Protein AF-A0A9J6ZUC9-F1 (afdb_monomer_lite)

Sequ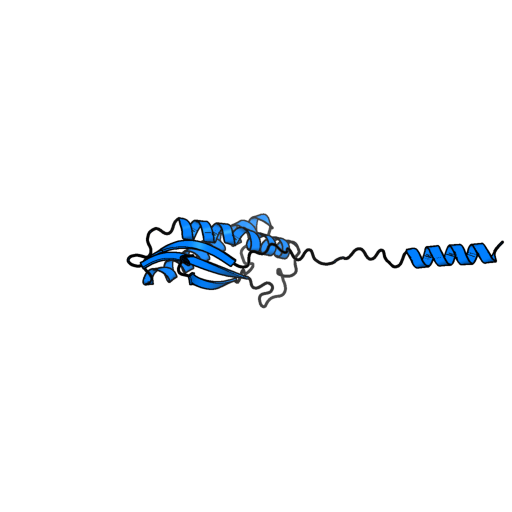ence (145 aa):
MHKYLCILLLMVLLSVSNAYAGFGSYDNPYSTDSVIAPIQIKGEGLFNLVISIQFLNEPYEKKPYESDEYKKFIKRLNIEWSGVALSQALQAKEQNINDLDILKSNIEAEINKLANKLKSKYSLNSNVEVVFSLSRFYLLKPRDN

Structure (mmCIF, N/CA/C/O backbone):
data_AF-A0A9J6ZUC9-F1
#
_entry.id   AF-A0A9J6ZUC9-F1
#
loop_
_atom_site.group_PDB
_atom_site.id
_atom_site.type_symbol
_atom_site.label_atom_id
_atom_site.label_alt_id
_atom_site.label_comp_id
_atom_site.label_asym_id
_atom_site.label_entity_id
_atom_site.label_seq_id
_atom_site.pdbx_PDB_ins_code
_atom_site.Cartn_x
_atom_site.Cartn_y
_atom_site.Cartn_z
_atom_site.occupancy
_atom_site.B_iso_or_equiv
_atom_site.auth_seq_id
_atom_site.auth_comp_id
_atom_site.auth_asym_id
_atom_site.auth_atom_id
_atom_site.pdbx_PDB_model_num
ATOM 1 N N . MET A 1 1 ? 71.430 -7.744 -9.766 1.00 56.12 1 MET A N 1
ATOM 2 C CA . MET A 1 1 ? 70.291 -6.796 -9.704 1.00 56.12 1 MET A CA 1
ATOM 3 C C . MET A 1 1 ? 68.995 -7.342 -10.314 1.00 56.12 1 MET A C 1
ATOM 5 O O . MET A 1 1 ? 67.951 -7.110 -9.725 1.00 56.12 1 MET A O 1
ATOM 9 N N . HIS A 1 2 ? 69.016 -8.126 -11.403 1.00 55.69 2 HIS A N 1
ATOM 10 C CA . HIS A 1 2 ? 67.784 -8.655 -12.029 1.00 55.69 2 HIS A CA 1
ATOM 11 C C . HIS A 1 2 ? 66.916 -9.574 -11.148 1.00 55.69 2 HIS A C 1
ATOM 13 O O . HIS A 1 2 ? 65.699 -9.562 -11.283 1.00 55.69 2 HIS A O 1
ATOM 19 N N . LYS A 1 3 ? 67.505 -10.310 -10.194 1.00 59.56 3 LYS A N 1
ATOM 20 C CA . LYS A 1 3 ? 66.742 -11.182 -9.279 1.00 59.56 3 LYS A CA 1
ATOM 21 C C . LYS A 1 3 ? 65.782 -10.401 -8.368 1.00 59.56 3 LYS A C 1
ATOM 23 O O . LYS A 1 3 ? 64.671 -10.854 -8.134 1.00 59.56 3 LYS A O 1
ATOM 28 N N . TYR A 1 4 ? 66.179 -9.211 -7.915 1.00 72.25 4 TYR A N 1
ATOM 29 C CA . TYR A 1 4 ? 65.335 -8.354 -7.073 1.00 72.25 4 TYR A CA 1
ATOM 30 C C . TYR A 1 4 ? 64.273 -7.604 -7.884 1.00 72.25 4 TYR A C 1
ATOM 32 O O . TYR A 1 4 ? 63.183 -7.367 -7.377 1.00 72.25 4 TYR A O 1
ATOM 40 N N . LEU A 1 5 ? 64.559 -7.310 -9.159 1.00 73.75 5 LEU A N 1
ATOM 41 C CA . LEU A 1 5 ? 63.592 -6.723 -10.090 1.00 73.75 5 LEU A CA 1
ATOM 42 C C . LEU A 1 5 ? 62.409 -7.676 -10.334 1.00 73.75 5 LEU A C 1
ATOM 44 O O . LEU A 1 5 ? 61.262 -7.246 -10.281 1.00 73.75 5 LEU A O 1
ATOM 48 N N . CYS A 1 6 ? 62.674 -8.974 -10.527 1.00 72.25 6 CYS A N 1
ATOM 49 C CA . CYS A 1 6 ? 61.616 -9.973 -10.709 1.00 72.25 6 CYS A CA 1
ATOM 50 C C . CYS A 1 6 ? 60.763 -10.169 -9.449 1.00 72.25 6 CYS A C 1
ATOM 52 O O . CYS A 1 6 ? 59.554 -10.340 -9.559 1.00 72.25 6 CYS A O 1
ATOM 54 N N . ILE A 1 7 ? 61.367 -10.112 -8.258 1.00 75.81 7 ILE A N 1
ATOM 55 C CA . ILE A 1 7 ? 60.639 -10.231 -6.983 1.00 75.81 7 ILE A CA 1
ATOM 56 C C . ILE A 1 7 ? 59.737 -9.010 -6.758 1.00 75.81 7 ILE A C 1
ATOM 58 O O . ILE A 1 7 ? 58.592 -9.161 -6.336 1.00 75.81 7 ILE A O 1
ATOM 62 N N . LEU A 1 8 ? 60.222 -7.811 -7.090 1.00 75.56 8 LEU A N 1
ATOM 63 C CA . LEU A 1 8 ? 59.436 -6.582 -6.998 1.00 75.56 8 LEU A CA 1
ATOM 64 C C . LEU A 1 8 ? 58.259 -6.596 -7.987 1.00 75.56 8 LEU A C 1
ATOM 66 O O . LEU A 1 8 ? 57.139 -6.259 -7.617 1.00 75.56 8 LEU A O 1
ATOM 70 N N . LEU A 1 9 ? 58.493 -7.058 -9.220 1.00 72.88 9 LEU A N 1
ATOM 71 C CA . LEU A 1 9 ? 57.450 -7.205 -10.237 1.00 72.88 9 LEU A CA 1
ATOM 72 C C . LEU A 1 9 ? 56.377 -8.224 -9.811 1.00 72.88 9 LEU A C 1
ATOM 74 O O . LEU A 1 9 ? 55.187 -7.989 -10.013 1.00 72.88 9 LEU A O 1
ATOM 78 N N . LEU A 1 10 ? 56.790 -9.327 -9.175 1.00 70.12 10 LEU A N 1
ATOM 79 C CA . LEU A 1 10 ? 55.885 -10.351 -8.650 1.00 70.12 10 LEU A CA 1
ATOM 80 C C . LEU A 1 10 ? 55.014 -9.809 -7.504 1.00 70.12 10 LEU A C 1
ATOM 82 O O . LEU A 1 10 ? 53.818 -10.088 -7.467 1.00 70.12 10 LEU A O 1
ATOM 86 N N . MET A 1 11 ? 55.580 -8.998 -6.600 1.00 66.19 11 MET A N 1
ATOM 87 C CA . MET A 1 11 ? 54.803 -8.349 -5.535 1.00 66.19 11 MET A CA 1
ATOM 88 C C . MET A 1 11 ? 53.784 -7.346 -6.085 1.00 66.19 11 MET A C 1
ATOM 90 O O . MET A 1 11 ? 52.657 -7.298 -5.597 1.00 66.19 11 MET A O 1
ATOM 94 N N . VAL A 1 12 ? 54.142 -6.583 -7.123 1.00 69.69 12 VAL A N 1
ATOM 95 C CA . VAL A 1 12 ? 53.204 -5.657 -7.778 1.00 69.69 12 VAL A CA 1
ATOM 96 C C . VAL A 1 12 ? 52.062 -6.432 -8.443 1.00 69.69 12 VAL A C 1
ATOM 98 O O . VAL A 1 12 ? 50.903 -6.087 -8.237 1.00 69.69 12 VAL A O 1
ATOM 101 N N . LEU A 1 13 ? 52.349 -7.532 -9.146 1.00 60.84 13 LEU A N 1
ATOM 102 C CA . LEU A 1 13 ? 51.328 -8.372 -9.790 1.00 60.84 13 LEU A CA 1
ATOM 103 C C . LEU A 1 13 ? 50.370 -9.051 -8.796 1.00 60.84 13 LEU A C 1
ATOM 105 O O . LEU A 1 13 ? 49.186 -9.193 -9.095 1.00 60.84 13 LEU A O 1
ATOM 109 N N . LEU A 1 14 ? 50.844 -9.414 -7.602 1.00 61.34 14 LEU A N 1
ATOM 110 C CA . LEU A 1 14 ? 50.006 -9.974 -6.532 1.00 61.34 14 LEU A CA 1
ATOM 111 C C . LEU A 1 14 ? 49.186 -8.916 -5.775 1.00 61.34 14 LEU A C 1
ATOM 113 O O . LEU A 1 14 ? 48.258 -9.267 -5.052 1.00 61.34 14 LEU A O 1
ATOM 117 N N . SER A 1 15 ? 49.501 -7.628 -5.940 1.00 58.31 15 SER A N 1
ATOM 118 C CA . SER A 1 15 ? 48.744 -6.531 -5.322 1.00 58.31 15 SER A CA 1
ATOM 119 C C . SER A 1 15 ? 47.546 -6.054 -6.160 1.00 58.31 15 SER A C 1
ATOM 121 O O . SER A 1 15 ? 46.670 -5.371 -5.634 1.00 58.31 15 SER A O 1
ATOM 123 N N . VAL A 1 16 ? 47.458 -6.447 -7.439 1.00 57.00 16 VAL A N 1
ATOM 124 C CA . VAL A 1 16 ? 46.381 -6.017 -8.359 1.00 57.00 16 VAL A CA 1
ATOM 125 C C . VAL A 1 16 ? 45.149 -6.932 -8.332 1.00 57.00 16 VAL A C 1
ATOM 127 O O . VAL A 1 16 ? 44.095 -6.563 -8.842 1.00 57.00 16 VAL A O 1
ATOM 130 N N . SER A 1 17 ? 45.235 -8.116 -7.720 1.00 53.09 17 SER A N 1
ATOM 131 C CA . SER A 1 17 ? 44.160 -9.122 -7.724 1.00 53.09 17 SER A CA 1
ATOM 132 C C . SER A 1 17 ? 43.034 -8.877 -6.710 1.00 53.09 17 SER A C 1
ATOM 134 O O . SER A 1 17 ? 42.047 -9.606 -6.734 1.00 53.09 17 SER A O 1
ATOM 136 N N . ASN A 1 18 ? 43.116 -7.835 -5.876 1.00 52.94 18 ASN A N 1
ATOM 137 C CA . ASN A 1 18 ? 42.078 -7.514 -4.883 1.00 52.94 18 ASN A CA 1
ATOM 138 C C . ASN A 1 18 ? 41.256 -6.257 -5.205 1.00 52.94 18 ASN A C 1
ATOM 140 O O . ASN A 1 18 ? 40.473 -5.803 -4.375 1.00 52.94 18 ASN A O 1
ATOM 144 N N . ALA A 1 19 ? 41.376 -5.713 -6.418 1.00 51.22 19 ALA A N 1
ATOM 145 C CA . ALA A 1 19 ? 40.534 -4.615 -6.890 1.00 51.22 19 ALA A CA 1
ATOM 146 C C . ALA A 1 19 ? 39.347 -5.109 -7.741 1.00 51.22 19 ALA A C 1
ATOM 148 O O . ALA A 1 19 ? 38.968 -4.469 -8.716 1.00 51.22 19 ALA A O 1
ATOM 149 N N . TYR A 1 20 ? 38.722 -6.232 -7.371 1.00 46.56 20 TYR A N 1
ATOM 150 C CA . TYR A 1 20 ? 37.320 -6.451 -7.730 1.00 46.56 20 TYR A CA 1
ATOM 151 C C . TYR A 1 20 ? 36.471 -5.651 -6.743 1.00 46.56 20 TYR A C 1
ATOM 153 O O . TYR A 1 20 ? 35.986 -6.158 -5.734 1.00 46.56 20 TYR A O 1
ATOM 161 N N . ALA A 1 21 ? 36.344 -4.355 -7.030 1.00 44.53 21 ALA A N 1
ATOM 162 C CA . ALA A 1 21 ? 35.279 -3.538 -6.481 1.00 44.53 21 ALA A CA 1
ATOM 163 C C . ALA A 1 21 ? 33.959 -4.240 -6.818 1.00 44.53 21 ALA A C 1
ATOM 165 O O . ALA A 1 21 ? 33.632 -4.450 -7.987 1.00 44.53 21 ALA A O 1
ATOM 166 N N . GLY A 1 22 ? 33.264 -4.694 -5.778 1.00 39.34 22 GLY A N 1
ATOM 167 C CA . GLY A 1 22 ? 32.035 -5.449 -5.908 1.00 39.34 22 GLY A CA 1
ATOM 168 C C . GLY A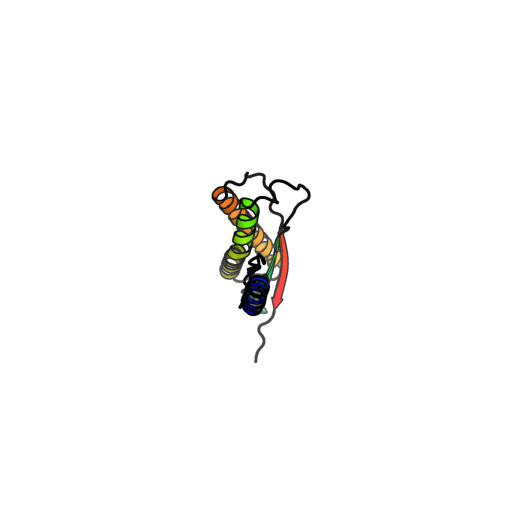 1 22 ? 31.010 -4.685 -6.736 1.00 39.34 22 GLY A C 1
ATOM 169 O O . GLY A 1 22 ? 30.463 -3.683 -6.287 1.00 39.34 22 GLY A O 1
ATOM 170 N N . PHE A 1 23 ? 30.662 -5.240 -7.894 1.00 38.94 23 PHE A N 1
ATOM 171 C CA . PHE A 1 23 ? 29.349 -5.063 -8.515 1.00 38.94 23 PHE A CA 1
ATOM 172 C C . PHE A 1 23 ? 28.291 -5.855 -7.726 1.00 38.94 23 PHE A C 1
ATOM 174 O O . PHE A 1 23 ? 27.487 -6.594 -8.288 1.00 38.94 23 PHE A O 1
ATOM 181 N N . GLY A 1 24 ? 28.328 -5.747 -6.397 1.00 36.72 24 GLY A N 1
ATOM 182 C CA . GLY A 1 24 ? 27.249 -6.201 -5.544 1.00 36.72 24 GLY A CA 1
ATOM 183 C C . GLY A 1 24 ? 26.142 -5.176 -5.680 1.00 36.72 24 GLY A C 1
ATOM 184 O O . GLY A 1 24 ? 26.334 -4.017 -5.315 1.00 36.72 24 GLY A O 1
ATOM 185 N N . SER A 1 25 ? 25.028 -5.596 -6.275 1.00 39.47 25 SER A N 1
ATOM 186 C CA . SER A 1 25 ? 23.755 -4.890 -6.255 1.00 39.47 25 SER A CA 1
ATOM 187 C C . SER A 1 25 ? 23.608 -4.102 -4.959 1.00 39.47 25 SER A C 1
ATOM 189 O O . SER A 1 25 ? 23.752 -4.657 -3.871 1.00 39.47 25 SER A O 1
ATOM 191 N N . TYR A 1 26 ? 23.314 -2.807 -5.070 1.00 36.03 26 TYR A N 1
ATOM 192 C CA . TYR A 1 26 ? 22.731 -2.056 -3.966 1.00 36.03 26 TYR A CA 1
ATOM 193 C C . TYR A 1 26 ? 21.346 -2.655 -3.675 1.00 36.03 26 TYR A C 1
ATOM 195 O O . TYR A 1 26 ? 20.323 -2.066 -4.051 1.00 36.03 26 TYR A O 1
ATOM 203 N N . ASP A 1 27 ? 21.323 -3.830 -3.046 1.00 40.66 27 ASP A N 1
ATOM 204 C CA . ASP A 1 27 ? 20.179 -4.324 -2.306 1.00 40.66 27 ASP A CA 1
ATOM 205 C C . ASP A 1 27 ? 19.963 -3.303 -1.209 1.00 40.66 27 ASP A C 1
ATOM 207 O O . ASP A 1 27 ? 20.779 -3.096 -0.314 1.00 40.66 27 ASP A O 1
ATOM 211 N N . ASN A 1 28 ? 18.915 -2.523 -1.418 1.00 39.50 28 ASN A N 1
ATOM 212 C CA . ASN A 1 28 ? 18.564 -1.403 -0.584 1.00 39.50 28 ASN A CA 1
ATOM 213 C C . ASN A 1 28 ? 18.100 -1.988 0.759 1.00 39.50 28 ASN A C 1
ATOM 215 O O . ASN A 1 28 ? 17.021 -2.575 0.782 1.00 39.50 28 ASN A O 1
ATOM 219 N N . PRO A 1 29 ? 18.829 -1.819 1.878 1.00 38.25 29 PRO A N 1
ATOM 220 C CA . PRO A 1 29 ? 18.422 -2.373 3.175 1.00 38.25 29 PRO A CA 1
ATOM 221 C C . PRO A 1 29 ? 17.192 -1.655 3.767 1.00 38.25 29 PRO A C 1
ATOM 223 O O . PRO A 1 29 ? 16.798 -1.910 4.899 1.00 38.25 29 PRO A O 1
ATOM 226 N N . TYR A 1 30 ? 16.596 -0.735 3.002 1.00 38.50 30 TYR A N 1
ATOM 227 C CA . TYR A 1 30 ? 15.476 0.114 3.382 1.00 38.50 30 TYR A CA 1
ATOM 228 C C . TYR A 1 30 ? 14.196 -0.179 2.587 1.00 38.50 30 TYR A C 1
ATOM 230 O O . TYR A 1 30 ? 13.336 0.702 2.515 1.00 38.50 30 TYR A O 1
ATOM 238 N N . SER A 1 31 ? 14.024 -1.364 1.979 1.00 47.50 31 SER A N 1
ATOM 239 C CA . SER A 1 31 ? 12.651 -1.784 1.666 1.00 47.50 31 SER A CA 1
ATOM 240 C C . SER A 1 31 ? 11.947 -1.985 3.004 1.00 47.50 31 SER A C 1
ATOM 242 O O . SER A 1 31 ? 12.213 -2.915 3.761 1.00 47.50 31 SER A O 1
ATOM 244 N N . THR A 1 32 ? 11.121 -1.014 3.386 1.00 58.31 32 THR A N 1
ATOM 245 C CA . THR A 1 32 ? 10.233 -1.196 4.527 1.00 58.31 32 THR A CA 1
ATOM 246 C C . THR A 1 32 ? 9.161 -2.138 4.018 1.00 58.31 32 THR A C 1
ATOM 248 O O . THR A 1 32 ? 8.172 -1.703 3.446 1.00 58.31 32 THR A O 1
ATOM 251 N N . ASP A 1 33 ? 9.392 -3.443 4.154 1.00 73.19 33 ASP A N 1
ATOM 252 C CA . ASP A 1 33 ? 8.449 -4.479 3.711 1.00 73.19 33 ASP A CA 1
ATOM 253 C C . ASP A 1 33 ? 7.137 -4.421 4.506 1.00 73.19 33 ASP A C 1
ATOM 255 O O . ASP A 1 33 ? 6.160 -5.101 4.195 1.00 73.19 33 ASP A O 1
ATOM 259 N N . SER A 1 34 ? 7.106 -3.617 5.568 1.00 87.38 34 SER A N 1
ATOM 260 C CA . SER A 1 34 ? 5.938 -3.382 6.391 1.00 87.38 34 SER A CA 1
ATOM 261 C C . SER A 1 34 ? 5.868 -1.944 6.873 1.00 87.38 34 SER A C 1
ATOM 263 O O . SER A 1 34 ? 6.894 -1.315 7.128 1.00 87.38 34 SER A O 1
ATOM 265 N N . VAL A 1 35 ? 4.652 -1.475 7.102 1.00 91.69 35 VAL A N 1
ATOM 266 C CA . VAL A 1 35 ? 4.353 -0.219 7.760 1.00 91.69 35 VAL A CA 1
ATOM 267 C C . VAL A 1 35 ? 3.314 -0.445 8.851 1.00 91.69 35 VAL A C 1
ATOM 269 O O . VAL A 1 35 ? 2.472 -1.337 8.747 1.00 91.69 35 VAL A O 1
ATOM 272 N N . ILE A 1 36 ? 3.412 0.334 9.925 1.00 92.25 36 ILE A N 1
ATOM 273 C CA . ILE A 1 36 ? 2.518 0.246 11.078 1.00 92.25 36 ILE A CA 1
ATOM 274 C C . ILE A 1 36 ? 1.865 1.609 11.268 1.00 92.25 36 ILE A C 1
ATOM 276 O O . ILE A 1 36 ? 2.566 2.614 11.379 1.00 92.25 36 ILE A O 1
ATOM 280 N N . ALA A 1 37 ? 0.535 1.635 11.309 1.00 92.19 37 ALA A N 1
ATOM 281 C CA . ALA A 1 37 ? -0.245 2.838 11.579 1.00 92.19 37 ALA A CA 1
ATOM 282 C C . ALA A 1 37 ? -1.225 2.607 12.734 1.00 92.19 37 ALA A C 1
ATOM 284 O O . ALA A 1 37 ? -1.847 1.544 12.794 1.00 92.19 37 ALA A O 1
ATOM 285 N N . PRO A 1 38 ? -1.410 3.592 13.627 1.00 92.44 38 PRO A N 1
ATOM 286 C CA . PRO A 1 38 ? -2.484 3.537 14.602 1.00 92.44 38 PRO A CA 1
ATOM 287 C C . PRO A 1 38 ? -3.832 3.734 13.898 1.00 92.44 38 PRO A C 1
ATOM 289 O O . PRO A 1 38 ? -3.983 4.651 13.092 1.00 92.44 38 PRO A O 1
ATOM 292 N N . ILE A 1 39 ? -4.815 2.901 14.232 1.00 93.88 39 ILE A N 1
ATOM 293 C CA . ILE A 1 39 ? -6.210 3.065 13.820 1.00 93.88 39 ILE A CA 1
ATOM 294 C C . ILE A 1 39 ? -7.136 2.896 15.026 1.00 93.88 39 ILE A C 1
ATOM 296 O O . ILE A 1 39 ? -6.840 2.143 15.954 1.00 93.88 39 ILE A O 1
ATOM 300 N N . GLN A 1 40 ? -8.271 3.587 15.010 1.00 94.25 40 GLN A N 1
ATOM 301 C CA . GLN A 1 40 ? -9.303 3.463 16.038 1.00 94.25 40 GLN A CA 1
ATOM 302 C C . GLN A 1 40 ? -10.369 2.467 15.572 1.00 94.25 40 GLN A C 1
ATOM 304 O O . GLN A 1 40 ? -10.975 2.674 14.522 1.00 94.25 40 GLN A O 1
ATOM 309 N N . ILE A 1 41 ? -10.636 1.427 16.362 1.00 95.12 41 ILE A N 1
ATOM 310 C CA . ILE A 1 41 ? -11.735 0.484 16.139 1.00 95.12 41 ILE A CA 1
ATOM 311 C C . ILE A 1 41 ? -12.895 0.818 17.072 1.00 95.12 41 ILE A C 1
ATOM 313 O O . ILE A 1 41 ? -12.736 0.914 18.295 1.00 95.12 41 ILE A O 1
ATOM 317 N N . LYS A 1 42 ? -14.084 0.969 16.487 1.00 94.62 42 LYS A N 1
ATOM 318 C CA . LYS A 1 42 ? -15.312 1.298 17.207 1.00 94.62 42 LYS A CA 1
ATOM 319 C C . LYS A 1 42 ? -15.600 0.265 18.295 1.00 94.62 42 LYS A C 1
ATOM 321 O O . LYS A 1 42 ? -15.766 -0.915 18.006 1.00 94.62 42 LYS A O 1
ATOM 326 N N . GLY A 1 43 ? -15.687 0.725 19.540 1.00 92.88 43 GLY A N 1
ATOM 327 C CA . GLY A 1 43 ? -15.977 -0.121 20.703 1.00 92.88 43 GLY A CA 1
ATOM 328 C C . GLY A 1 43 ? -14.802 -0.958 21.229 1.00 92.88 43 GLY A C 1
ATOM 329 O O . GLY A 1 43 ? -14.940 -1.545 22.294 1.00 92.88 43 GLY A O 1
ATOM 330 N N . GLU A 1 44 ? -13.652 -0.977 20.547 1.00 92.19 44 GLU A N 1
ATOM 331 C CA . GLU A 1 44 ? -12.479 -1.784 20.934 1.00 92.19 44 GLU A CA 1
ATOM 332 C C . GLU A 1 44 ? -11.231 -0.936 21.249 1.00 92.19 44 GLU A C 1
ATOM 334 O O . GLU A 1 44 ? -10.315 -1.415 21.914 1.00 92.19 44 GLU A O 1
ATOM 339 N N . GLY A 1 45 ? -11.183 0.327 20.808 1.00 92.56 45 GLY A N 1
ATOM 340 C CA . GLY A 1 45 ? -10.086 1.251 21.115 1.00 92.56 45 GLY A CA 1
ATOM 341 C C . GLY A 1 45 ? -9.040 1.371 20.003 1.00 92.56 45 GLY A C 1
ATOM 342 O O . GLY A 1 45 ? -9.327 1.136 18.831 1.00 92.56 45 GLY A O 1
ATOM 343 N N . LEU A 1 46 ? -7.823 1.780 20.369 1.00 92.94 46 LEU A N 1
ATOM 344 C CA . LEU A 1 46 ? -6.704 1.950 19.437 1.00 92.94 46 LEU A CA 1
ATOM 345 C C . LEU A 1 46 ? -6.016 0.614 19.142 1.00 92.94 46 LEU A C 1
ATOM 347 O O . LEU A 1 46 ? -5.718 -0.157 20.051 1.00 92.94 46 LEU A O 1
ATOM 351 N N . PHE A 1 47 ? -5.695 0.384 17.871 1.00 93.75 47 PHE A N 1
ATOM 352 C CA . PHE A 1 47 ? -4.915 -0.752 17.387 1.00 93.75 47 PHE A CA 1
ATOM 353 C C . PHE A 1 47 ? -3.787 -0.276 16.482 1.00 93.75 47 PHE A C 1
ATOM 355 O O . PHE A 1 47 ? -3.891 0.749 15.816 1.00 93.75 47 PHE A O 1
ATOM 362 N N . ASN A 1 48 ? -2.730 -1.073 16.406 1.00 93.19 48 ASN A N 1
ATOM 363 C CA . ASN A 1 48 ? -1.696 -0.940 15.395 1.00 93.19 48 ASN A CA 1
ATOM 364 C C . ASN A 1 48 ? -2.075 -1.805 14.189 1.00 93.19 48 ASN A C 1
ATOM 366 O O . ASN A 1 48 ? -2.041 -3.034 14.272 1.00 93.19 48 ASN A O 1
ATOM 370 N N . LEU A 1 49 ? -2.434 -1.174 13.075 1.00 94.75 49 LEU A N 1
ATOM 371 C CA . LEU A 1 49 ? -2.616 -1.845 11.796 1.00 94.75 49 LEU A CA 1
ATOM 372 C C . LEU A 1 49 ? -1.244 -2.093 11.168 1.00 94.75 49 LEU A C 1
ATOM 374 O O . LEU A 1 49 ? -0.522 -1.150 10.844 1.00 94.75 49 LEU A O 1
ATOM 378 N N . VAL A 1 50 ? -0.898 -3.366 10.996 1.00 94.31 50 VAL A N 1
ATOM 379 C CA . VAL A 1 50 ? 0.318 -3.800 10.304 1.00 94.31 50 VAL A CA 1
ATOM 380 C C . VAL A 1 50 ? -0.026 -4.075 8.849 1.00 94.31 50 VAL A C 1
ATOM 382 O O . VAL A 1 50 ? -0.898 -4.897 8.571 1.00 94.31 50 VAL A O 1
ATOM 385 N N . ILE A 1 51 ? 0.678 -3.406 7.939 1.00 94.56 51 ILE A N 1
ATOM 386 C CA . ILE A 1 51 ? 0.499 -3.520 6.492 1.00 94.56 51 ILE A CA 1
ATOM 387 C C . 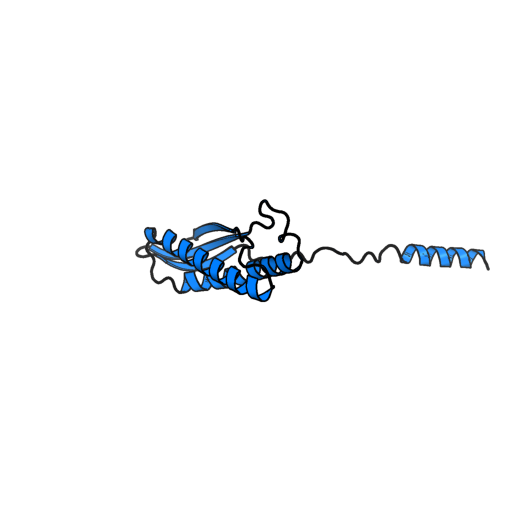ILE A 1 51 ? 1.834 -3.942 5.882 1.00 94.56 51 ILE A C 1
ATOM 389 O O . ILE A 1 51 ? 2.825 -3.259 6.097 1.00 94.56 51 ILE A O 1
ATOM 393 N N . SER A 1 52 ? 1.878 -5.014 5.100 1.00 93.06 52 SER A N 1
ATOM 394 C CA . SER A 1 52 ? 3.020 -5.379 4.252 1.00 93.06 52 SER A CA 1
ATOM 395 C C . SER A 1 52 ? 2.583 -5.505 2.815 1.00 93.06 52 SER A C 1
ATOM 397 O O . SER A 1 52 ? 1.479 -5.978 2.557 1.00 93.06 52 SER A O 1
ATOM 399 N N . ILE A 1 53 ? 3.472 -5.160 1.891 1.00 91.75 53 ILE A N 1
ATOM 400 C CA . ILE A 1 53 ? 3.264 -5.370 0.463 1.00 91.75 53 ILE A CA 1
ATOM 401 C C . ILE A 1 53 ? 4.316 -6.323 -0.089 1.00 91.75 53 ILE A C 1
ATOM 403 O O . ILE A 1 53 ? 5.460 -6.343 0.358 1.00 91.75 53 ILE A O 1
ATOM 407 N N . GLN A 1 54 ? 3.924 -7.092 -1.093 1.00 89.75 54 GLN A N 1
ATOM 408 C CA . GLN A 1 54 ? 4.840 -7.851 -1.925 1.00 89.75 54 GLN A CA 1
ATOM 409 C C . GLN A 1 54 ? 4.548 -7.528 -3.384 1.00 89.75 54 GLN A C 1
ATOM 411 O O . GLN A 1 54 ? 3.425 -7.733 -3.842 1.00 89.75 54 GLN A O 1
ATOM 416 N N . PHE A 1 55 ? 5.553 -7.036 -4.105 1.00 87.00 55 PHE A N 1
ATOM 417 C CA . PHE A 1 55 ? 5.483 -6.843 -5.551 1.00 87.00 55 PHE A CA 1
ATOM 418 C C . PHE A 1 55 ? 6.016 -8.080 -6.265 1.00 87.00 55 PHE A C 1
ATOM 420 O O . PHE A 1 55 ? 7.007 -8.680 -5.840 1.00 87.00 55 PHE A O 1
ATOM 427 N N . LEU A 1 56 ? 5.375 -8.449 -7.369 1.00 81.94 56 LEU A N 1
ATOM 428 C CA . LEU A 1 56 ? 5.911 -9.451 -8.273 1.00 81.94 56 LEU A CA 1
ATOM 429 C C . LEU A 1 56 ? 6.979 -8.787 -9.146 1.00 81.94 56 LEU A C 1
ATOM 431 O O . LEU A 1 56 ? 6.678 -7.917 -9.963 1.00 81.94 56 LEU A O 1
ATOM 435 N N . ASN A 1 57 ? 8.236 -9.184 -8.953 1.00 67.38 57 ASN A N 1
ATOM 436 C CA . ASN A 1 57 ? 9.361 -8.593 -9.680 1.00 67.38 57 ASN A CA 1
ATOM 437 C C . ASN A 1 57 ? 9.342 -8.952 -11.177 1.00 67.38 57 ASN A C 1
ATOM 439 O O . ASN A 1 57 ? 9.752 -8.134 -11.994 1.00 67.38 57 ASN A O 1
ATOM 443 N N . GLU A 1 58 ? 8.826 -10.133 -11.528 1.00 68.12 58 GLU A N 1
ATOM 444 C CA . GLU A 1 58 ? 8.756 -10.655 -12.898 1.00 68.12 58 GLU A CA 1
ATOM 445 C C . GLU A 1 58 ? 7.418 -11.396 -13.109 1.00 68.12 58 GLU A C 1
ATOM 447 O O . GLU A 1 58 ? 7.297 -12.566 -12.738 1.00 68.12 58 GLU A O 1
ATOM 452 N N . PRO A 1 59 ? 6.369 -10.744 -13.640 1.00 63.00 59 PRO A N 1
ATOM 453 C CA . PRO A 1 59 ? 5.206 -11.449 -14.183 1.00 63.00 59 PRO A CA 1
ATOM 454 C C . PRO A 1 59 ? 5.595 -12.243 -15.447 1.00 63.00 59 PRO A C 1
ATOM 456 O O . PRO A 1 59 ? 6.681 -12.077 -15.990 1.00 63.00 59 PRO A O 1
ATOM 459 N N . TYR A 1 60 ? 4.719 -13.140 -15.907 1.00 58.94 60 TYR A N 1
ATOM 460 C CA . TYR A 1 60 ? 5.028 -14.235 -16.848 1.00 58.94 60 TYR A CA 1
ATOM 461 C C . TYR A 1 60 ? 5.712 -13.856 -18.186 1.00 58.94 60 TYR A C 1
ATOM 463 O O . TYR A 1 60 ? 6.304 -14.729 -18.824 1.00 58.94 60 TYR A O 1
ATOM 471 N N . GLU A 1 61 ? 5.666 -12.598 -18.630 1.00 58.94 61 GLU A N 1
ATOM 472 C CA . GLU A 1 61 ? 6.378 -12.135 -19.830 1.00 58.94 61 GLU A CA 1
ATOM 473 C C . GLU A 1 61 ? 7.730 -11.503 -19.462 1.00 58.94 61 GLU A C 1
ATOM 475 O O . GLU A 1 61 ? 7.819 -10.765 -18.499 1.00 58.94 61 GLU A O 1
ATOM 480 N N . LYS A 1 62 ? 8.808 -11.740 -20.227 1.00 61.03 62 LYS A N 1
ATOM 481 C CA . LYS A 1 62 ? 10.163 -11.235 -19.883 1.00 61.03 62 LYS A CA 1
ATOM 482 C C . LYS A 1 62 ? 10.418 -9.757 -20.200 1.00 61.03 62 LYS A C 1
ATOM 484 O O . LYS A 1 62 ? 11.324 -9.140 -19.645 1.00 61.03 62 LYS A O 1
ATOM 489 N N . LYS A 1 63 ? 9.658 -9.157 -21.115 1.00 63.81 63 LYS A N 1
ATOM 490 C CA . LYS A 1 63 ? 9.827 -7.750 -21.519 1.00 63.81 63 LYS A CA 1
ATOM 491 C C . LYS A 1 63 ? 8.520 -7.013 -21.243 1.00 63.81 63 LYS A C 1
ATOM 493 O O . LYS A 1 63 ? 7.495 -7.504 -21.698 1.00 63.81 63 LYS A O 1
ATOM 498 N N . PRO A 1 64 ? 8.525 -5.866 -20.535 1.00 65.00 64 PRO A N 1
ATOM 499 C CA . PRO A 1 64 ? 9.660 -4.969 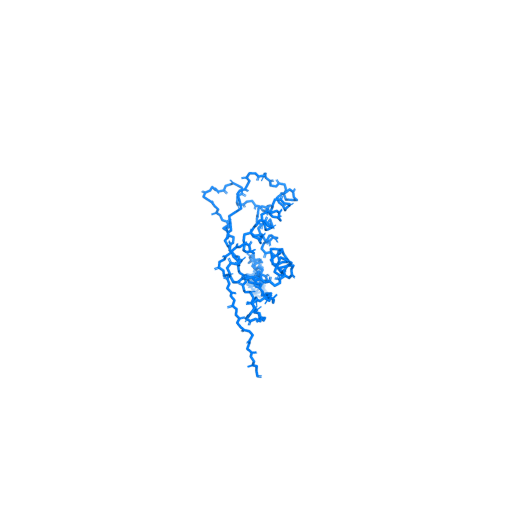-20.253 1.00 65.00 64 PRO A CA 1
ATOM 500 C C . PRO A 1 64 ? 10.346 -5.133 -18.879 1.00 65.00 64 PRO A C 1
ATOM 502 O O . PRO A 1 64 ? 11.102 -4.259 -18.465 1.00 65.00 64 PRO A O 1
ATOM 505 N N . TYR A 1 65 ? 10.120 -6.239 -18.176 1.00 72.38 65 TYR A N 1
ATOM 506 C CA . TYR A 1 65 ? 10.484 -6.407 -16.761 1.00 72.38 65 TYR A CA 1
ATOM 507 C C . TYR A 1 65 ? 11.996 -6.495 -16.480 1.00 72.38 65 TYR A C 1
ATOM 509 O O . TYR A 1 65 ? 12.448 -6.196 -15.377 1.00 72.38 65 TYR A O 1
ATOM 517 N N . GLU A 1 66 ? 12.807 -6.810 -17.492 1.00 73.44 66 GLU A N 1
ATOM 518 C CA . GLU A 1 66 ? 14.271 -6.809 -17.375 1.00 73.44 66 GLU A CA 1
ATOM 519 C C . GLU A 1 66 ? 14.918 -5.416 -17.559 1.00 73.44 66 GLU A C 1
ATOM 521 O O . GLU A 1 66 ? 16.114 -5.265 -17.281 1.00 73.44 66 GLU A O 1
ATOM 526 N N . SER A 1 67 ? 14.165 -4.394 -18.001 1.00 83.62 67 SER A N 1
ATOM 527 C CA . SER A 1 67 ? 14.719 -3.065 -18.303 1.00 83.62 67 SER A CA 1
ATOM 528 C C . SER A 1 67 ? 15.145 -2.296 -17.045 1.00 83.62 67 SER A C 1
ATOM 530 O O . SER A 1 67 ? 14.574 -2.445 -15.959 1.00 83.62 67 SER A O 1
ATOM 532 N N . ASP A 1 68 ? 16.149 -1.429 -17.189 1.00 86.94 68 ASP A N 1
ATOM 533 C CA . ASP A 1 68 ? 16.635 -0.593 -16.088 1.00 86.94 68 ASP A CA 1
ATOM 534 C C . ASP A 1 68 ? 15.572 0.403 -15.610 1.00 86.94 68 ASP A C 1
ATOM 536 O O . ASP A 1 68 ? 15.504 0.728 -14.422 1.00 86.94 68 ASP A O 1
ATOM 540 N N . GLU A 1 69 ? 14.722 0.882 -16.517 1.00 89.50 69 GLU A N 1
ATOM 541 C CA . GLU A 1 69 ? 13.582 1.746 -16.213 1.00 89.50 69 GLU A CA 1
ATOM 542 C C . GLU A 1 69 ? 12.576 1.019 -15.327 1.00 89.50 69 GLU A C 1
ATOM 544 O O . GLU A 1 69 ? 12.172 1.569 -14.301 1.00 89.50 69 GLU A O 1
ATOM 549 N N . TYR A 1 70 ? 12.224 -0.225 -15.670 1.00 87.81 70 TYR A N 1
ATOM 550 C CA . TYR A 1 70 ? 11.305 -1.031 -14.871 1.00 87.81 70 TYR A CA 1
ATOM 551 C C . TYR A 1 70 ? 11.875 -1.324 -13.479 1.00 87.81 70 TYR A C 1
ATOM 553 O O . TYR A 1 70 ? 11.196 -1.119 -12.471 1.00 87.81 70 TYR A O 1
ATOM 561 N N . LYS A 1 71 ? 13.157 -1.696 -13.390 1.00 87.38 71 LYS A N 1
ATOM 562 C CA . LYS A 1 71 ? 13.838 -1.918 -12.103 1.00 87.38 71 LYS A CA 1
ATOM 563 C C . LYS A 1 71 ? 13.840 -0.664 -11.228 1.00 87.38 71 LYS A C 1
ATOM 565 O O . LYS A 1 71 ? 13.539 -0.735 -10.035 1.00 87.38 71 LYS A O 1
ATOM 570 N N . LYS A 1 72 ? 14.145 0.506 -11.805 1.00 90.19 72 LYS A N 1
ATOM 571 C CA . LYS A 1 72 ? 14.095 1.796 -11.090 1.00 90.19 72 LYS A CA 1
ATOM 572 C C . LYS A 1 72 ? 12.672 2.141 -10.651 1.00 90.19 72 LYS A C 1
ATOM 574 O O . LYS A 1 72 ? 12.492 2.628 -9.534 1.00 90.19 72 LYS A O 1
ATOM 579 N N . PHE A 1 73 ? 11.684 1.867 -11.498 1.00 91.38 73 PHE A N 1
ATOM 580 C CA . PHE A 1 73 ? 10.265 2.037 -11.204 1.00 91.38 73 PHE A CA 1
ATOM 581 C C . PHE A 1 73 ? 9.823 1.176 -10.010 1.00 91.38 73 PHE A C 1
ATOM 583 O O . PHE A 1 73 ? 9.330 1.733 -9.029 1.00 91.38 73 PHE A O 1
ATOM 590 N N . ILE A 1 74 ? 10.074 -0.139 -10.029 1.00 89.50 74 ILE A N 1
ATOM 591 C CA . ILE A 1 74 ? 9.729 -1.045 -8.919 1.00 89.50 74 ILE A CA 1
ATOM 592 C C . ILE A 1 74 ? 10.472 -0.659 -7.644 1.00 89.50 74 ILE A C 1
ATOM 594 O O . ILE A 1 74 ? 9.867 -0.605 -6.575 1.00 89.50 74 ILE A O 1
ATOM 598 N N . LYS A 1 75 ? 11.761 -0.306 -7.731 1.00 89.12 75 LYS A N 1
ATOM 599 C CA . LYS A 1 75 ? 12.525 0.175 -6.570 1.00 89.12 75 LYS A CA 1
ATOM 600 C C . LYS A 1 75 ? 11.895 1.423 -5.951 1.00 89.12 75 LYS A C 1
ATOM 602 O O . LYS A 1 75 ? 11.839 1.537 -4.731 1.00 89.12 75 LYS A O 1
ATOM 607 N N . ARG A 1 76 ? 11.415 2.361 -6.773 1.00 90.88 76 ARG A N 1
ATOM 608 C CA . ARG A 1 76 ? 10.750 3.577 -6.292 1.00 90.88 76 ARG A CA 1
ATOM 609 C C . ARG A 1 76 ? 9.387 3.272 -5.677 1.00 90.88 76 ARG A C 1
ATOM 611 O O . ARG A 1 76 ? 9.083 3.797 -4.610 1.00 90.88 76 ARG A O 1
ATOM 618 N N . LEU A 1 77 ? 8.600 2.413 -6.319 1.00 92.06 77 LEU A N 1
ATOM 619 C CA . LEU A 1 77 ? 7.289 1.992 -5.832 1.00 92.06 77 LEU A CA 1
ATOM 620 C C . LEU A 1 77 ? 7.397 1.266 -4.478 1.00 92.06 77 LEU A C 1
ATOM 622 O O . LEU A 1 77 ? 6.648 1.587 -3.560 1.00 92.06 77 LEU A O 1
ATOM 626 N N . ASN A 1 78 ? 8.405 0.402 -4.317 1.00 89.12 78 ASN A N 1
ATOM 627 C CA . ASN A 1 78 ? 8.762 -0.265 -3.056 1.00 89.12 78 ASN A CA 1
ATOM 628 C C . ASN A 1 78 ? 9.094 0.695 -1.902 1.00 89.12 78 ASN A C 1
ATOM 630 O O . ASN A 1 78 ? 9.001 0.310 -0.741 1.00 89.12 78 ASN A O 1
ATOM 634 N N . ILE A 1 79 ? 9.476 1.937 -2.200 1.00 89.06 79 ILE A N 1
ATOM 635 C CA . ILE A 1 79 ? 9.749 2.960 -1.185 1.00 89.06 79 ILE A CA 1
ATOM 636 C C . ILE A 1 79 ? 8.486 3.783 -0.910 1.00 89.06 79 ILE A C 1
ATOM 638 O O . ILE A 1 79 ? 8.135 4.020 0.243 1.00 89.06 79 ILE A O 1
ATOM 642 N N . GLU A 1 80 ? 7.796 4.230 -1.963 1.00 93.31 80 GLU A N 1
ATOM 643 C CA . GLU A 1 80 ? 6.705 5.204 -1.838 1.00 93.31 80 GLU A CA 1
ATOM 644 C C . GLU A 1 80 ? 5.363 4.605 -1.382 1.00 93.31 80 GLU A C 1
ATOM 646 O O . GLU A 1 80 ? 4.533 5.342 -0.845 1.00 93.31 80 GLU A O 1
ATOM 651 N N . TRP A 1 81 ? 5.137 3.294 -1.540 1.00 94.75 81 TRP A N 1
ATOM 652 C CA . TRP A 1 81 ? 3.862 2.667 -1.153 1.00 94.75 81 TRP A CA 1
ATOM 653 C C . TRP A 1 81 ? 3.540 2.848 0.340 1.00 94.75 81 TRP A C 1
ATOM 655 O O . TRP A 1 81 ? 2.375 3.008 0.704 1.00 94.75 81 TRP A O 1
ATOM 665 N N . SER A 1 82 ? 4.564 2.853 1.200 1.00 93.31 82 SER A N 1
ATOM 666 C CA . SER A 1 82 ? 4.402 2.945 2.655 1.00 93.31 82 SER A CA 1
ATOM 667 C C . SER A 1 82 ? 3.771 4.277 3.064 1.00 93.31 82 SER A C 1
ATOM 669 O O . SER A 1 82 ? 2.891 4.307 3.921 1.00 93.31 82 SER A O 1
ATOM 671 N N . GLY A 1 83 ? 4.142 5.371 2.391 1.00 94.00 83 GLY A N 1
ATOM 672 C CA . GLY A 1 83 ? 3.551 6.691 2.605 1.00 94.00 83 GLY A CA 1
ATOM 673 C C . GLY A 1 83 ? 2.078 6.747 2.200 1.00 94.00 83 GLY A C 1
ATOM 674 O O . GLY A 1 83 ? 1.267 7.346 2.906 1.00 94.00 83 GLY A O 1
ATOM 675 N N . VAL A 1 84 ? 1.713 6.071 1.106 1.00 95.25 84 VAL A N 1
ATOM 676 C CA . VAL A 1 84 ? 0.313 5.941 0.674 1.00 95.25 84 VAL A CA 1
ATOM 677 C C . VAL A 1 84 ? -0.495 5.154 1.704 1.00 95.25 84 VAL A C 1
ATOM 679 O O . VAL A 1 84 ? -1.541 5.624 2.149 1.00 95.25 84 VAL A O 1
ATOM 682 N N . ALA A 1 85 ? 0.012 3.996 2.130 1.00 95.00 85 ALA A N 1
ATOM 683 C CA . ALA A 1 85 ? -0.642 3.150 3.123 1.00 95.00 85 ALA A CA 1
ATOM 684 C C . ALA A 1 85 ? -0.826 3.870 4.472 1.00 95.00 85 ALA A C 1
ATOM 686 O O . ALA A 1 85 ? -1.921 3.839 5.032 1.00 95.00 85 ALA A O 1
ATOM 687 N N . LEU A 1 86 ? 0.199 4.585 4.956 1.00 93.88 86 LEU A N 1
ATOM 688 C CA . LEU A 1 86 ? 0.113 5.415 6.166 1.00 93.88 86 LEU A CA 1
ATOM 689 C C . LEU A 1 86 ? -0.943 6.504 6.033 1.00 93.88 86 LEU A C 1
ATOM 691 O O . LEU A 1 86 ? -1.762 6.676 6.930 1.00 93.88 86 LEU A O 1
ATOM 695 N N . SER A 1 87 ? -0.935 7.237 4.919 1.00 94.31 87 SER A N 1
ATOM 696 C CA . SER A 1 87 ? -1.901 8.310 4.693 1.00 94.31 87 SER A CA 1
ATOM 697 C C . SER A 1 87 ? -3.334 7.785 4.713 1.00 94.31 87 SER A C 1
ATOM 699 O O . SER A 1 87 ? -4.193 8.408 5.327 1.00 94.31 87 SER A O 1
ATOM 701 N N . GLN A 1 88 ? -3.596 6.645 4.070 1.00 95.19 88 GLN A N 1
ATOM 702 C CA . GLN A 1 88 ? -4.920 6.022 4.073 1.00 95.19 88 GLN A CA 1
ATOM 703 C C . GLN A 1 88 ? -5.326 5.541 5.469 1.00 95.19 88 GLN A C 1
ATOM 705 O O . GLN A 1 88 ? -6.438 5.823 5.906 1.00 95.19 88 GLN A O 1
ATOM 710 N N . ALA A 1 89 ? -4.422 4.888 6.202 1.00 92.94 89 ALA A N 1
ATOM 711 C CA . ALA A 1 89 ? -4.698 4.430 7.561 1.00 92.94 89 ALA A CA 1
ATOM 712 C C . ALA A 1 89 ? -4.968 5.590 8.538 1.00 92.94 89 ALA A C 1
ATOM 714 O O . ALA A 1 89 ? -5.861 5.488 9.367 1.00 92.94 89 ALA A O 1
ATOM 715 N N . LEU A 1 90 ? -4.248 6.711 8.419 1.00 91.25 90 LEU A N 1
ATOM 716 C CA . LEU A 1 90 ? -4.447 7.891 9.272 1.00 91.25 90 LEU A CA 1
ATOM 717 C C . LEU A 1 90 ? -5.699 8.704 8.904 1.00 91.25 90 LEU A C 1
ATOM 719 O O . LEU A 1 90 ? -6.269 9.383 9.755 1.00 91.25 90 LEU A O 1
ATOM 723 N N . GLN A 1 91 ? -6.116 8.673 7.635 1.00 92.06 91 GLN A N 1
ATOM 724 C CA . GLN A 1 91 ? -7.355 9.310 7.172 1.00 92.06 91 GLN A CA 1
ATOM 725 C C . GLN A 1 91 ? -8.592 8.459 7.457 1.00 92.06 91 GLN A C 1
ATOM 727 O O . GLN A 1 91 ? -9.707 8.990 7.506 1.00 92.06 91 GLN A O 1
ATOM 732 N N . ALA A 1 92 ? -8.403 7.153 7.652 1.00 87.12 92 ALA A N 1
ATOM 733 C CA . ALA A 1 92 ? -9.434 6.272 8.149 1.00 87.12 92 ALA A CA 1
ATOM 734 C C . ALA A 1 92 ? -9.853 6.779 9.536 1.00 87.12 92 ALA A C 1
ATOM 736 O O . ALA A 1 92 ? -9.109 6.703 10.512 1.00 87.12 92 ALA A O 1
ATOM 737 N N . LYS A 1 93 ? -11.059 7.355 9.611 1.00 85.81 93 LYS A N 1
ATOM 738 C CA . LYS A 1 93 ? -11.708 7.708 10.883 1.00 85.81 93 LYS A CA 1
ATOM 739 C C . LYS A 1 93 ? -11.914 6.439 11.720 1.00 85.81 93 LYS A C 1
ATOM 741 O O . LYS A 1 93 ? -11.498 5.360 11.319 1.00 85.81 93 LYS A O 1
ATOM 746 N N . GLU A 1 94 ? -12.609 6.538 12.850 1.00 92.56 94 GLU A N 1
ATOM 747 C CA . GLU A 1 94 ? -13.059 5.349 13.584 1.00 92.56 94 GLU A CA 1
ATOM 748 C C . GLU A 1 94 ? -13.652 4.293 12.625 1.00 92.56 94 GLU A C 1
ATOM 750 O O . GLU A 1 94 ? -14.598 4.576 11.889 1.00 92.56 94 GLU A O 1
ATOM 755 N N . GLN A 1 95 ? -13.034 3.110 12.597 1.00 93.06 95 GLN A N 1
ATOM 756 C CA . GLN A 1 95 ? -13.374 2.003 11.706 1.00 93.06 95 GLN A CA 1
ATOM 757 C C . GLN A 1 95 ? -14.222 0.967 12.441 1.00 93.06 95 GLN A C 1
ATOM 759 O O . GLN A 1 95 ? -14.033 0.719 13.635 1.00 93.06 95 GLN A O 1
ATOM 764 N N . ASN A 1 96 ? -15.118 0.299 11.718 1.00 93.12 96 ASN A N 1
ATOM 765 C CA . ASN A 1 96 ? -15.646 -0.984 12.163 1.00 93.12 96 ASN A CA 1
ATOM 766 C C . ASN A 1 96 ? -14.658 -2.094 11.780 1.00 93.12 96 ASN A C 1
ATOM 768 O O . ASN A 1 96 ? -13.993 -2.008 10.750 1.00 93.12 96 ASN A O 1
ATOM 772 N N . ILE A 1 97 ? -14.591 -3.16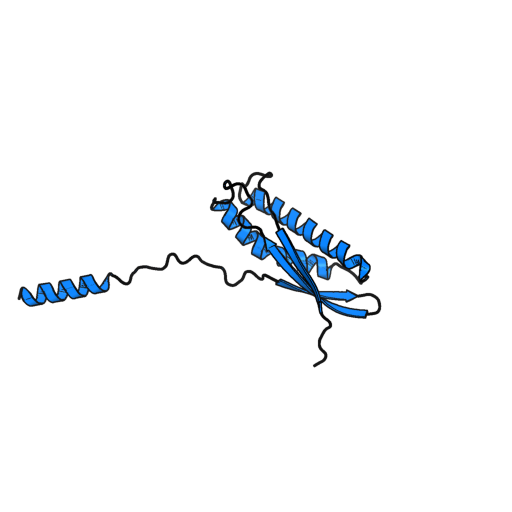6 12.570 1.00 89.25 97 ILE A N 1
ATOM 773 C CA . ILE A 1 97 ? -13.777 -4.336 12.219 1.00 89.25 97 ILE A CA 1
ATOM 774 C C . ILE A 1 97 ? -14.217 -4.947 10.881 1.00 89.25 97 ILE A C 1
ATOM 776 O O . ILE A 1 97 ? -13.382 -5.420 10.113 1.00 89.25 97 ILE A O 1
ATOM 780 N N . ASN A 1 98 ? -15.517 -4.864 10.583 1.00 88.56 98 ASN A N 1
ATOM 781 C CA . ASN A 1 98 ? -16.104 -5.356 9.341 1.00 88.56 98 ASN A CA 1
ATOM 782 C C . ASN A 1 98 ? -15.790 -4.476 8.122 1.00 88.56 98 ASN A C 1
ATOM 784 O O . ASN A 1 98 ? -16.019 -4.941 7.017 1.00 88.56 98 ASN A O 1
ATOM 788 N N . ASP A 1 99 ? -15.273 -3.256 8.319 1.00 89.50 99 ASP A N 1
ATOM 789 C CA . ASP A 1 99 ? -14.965 -2.302 7.240 1.00 89.50 99 ASP A CA 1
ATOM 790 C C . ASP A 1 99 ? -13.456 -2.276 6.902 1.00 89.50 99 ASP A C 1
ATOM 792 O O . ASP A 1 99 ? -12.983 -1.473 6.093 1.00 89.50 99 ASP A O 1
ATOM 796 N N . LEU A 1 100 ? -12.654 -3.141 7.536 1.00 92.12 100 LEU A N 1
ATOM 797 C CA . LEU A 1 100 ? -11.207 -3.216 7.301 1.00 92.12 100 LEU A CA 1
ATOM 798 C C . LEU A 1 100 ? -10.856 -3.680 5.880 1.00 92.12 100 LEU A C 1
ATOM 800 O O . LEU A 1 100 ? -9.794 -3.333 5.362 1.00 92.12 100 LEU A O 1
ATOM 804 N N . ASP A 1 101 ? -11.736 -4.445 5.241 1.00 93.25 101 ASP A N 1
ATOM 805 C CA . ASP A 1 101 ? -11.631 -4.847 3.838 1.00 93.25 101 ASP A CA 1
ATOM 806 C C . ASP A 1 101 ? -11.775 -3.649 2.883 1.00 93.25 101 ASP A C 1
ATOM 808 O O . ASP A 1 101 ? -11.047 -3.555 1.889 1.00 93.25 101 ASP A O 1
ATOM 812 N N . ILE A 1 102 ? -12.640 -2.688 3.219 1.00 94.19 102 ILE A N 1
ATOM 813 C CA . ILE A 1 102 ? -12.793 -1.423 2.496 1.00 94.19 102 ILE A CA 1
ATOM 814 C C . ILE A 1 102 ? -11.507 -0.605 2.624 1.00 94.19 102 ILE A C 1
ATOM 816 O O . ILE A 1 102 ? -10.983 -0.119 1.620 1.00 94.19 102 ILE A O 1
ATOM 820 N N . LEU A 1 103 ? -10.946 -0.495 3.835 1.00 95.06 103 LEU A N 1
ATOM 821 C CA . LEU A 1 103 ? -9.662 0.183 4.046 1.00 95.06 103 LEU A CA 1
ATOM 822 C C . LEU A 1 103 ? -8.540 -0.472 3.229 1.00 95.06 103 LEU A C 1
ATOM 824 O O . LEU A 1 103 ? -7.779 0.229 2.558 1.00 95.06 103 LEU A O 1
ATOM 828 N N . LYS A 1 104 ? -8.464 -1.807 3.237 1.00 95.38 104 LYS A N 1
ATOM 829 C CA . LYS A 1 104 ? -7.506 -2.564 2.424 1.00 95.38 104 LYS A CA 1
ATOM 830 C C . LYS A 1 104 ? -7.660 -2.237 0.934 1.00 95.38 104 LYS A C 1
ATOM 832 O O . LYS A 1 104 ? -6.680 -1.873 0.288 1.00 95.38 104 LYS A O 1
ATOM 837 N N . SER A 1 105 ? -8.887 -2.289 0.420 1.00 95.56 105 SER A N 1
ATOM 838 C CA . SER A 1 105 ? -9.199 -2.008 -0.988 1.00 95.56 105 SER A CA 1
ATOM 839 C C . SER A 1 105 ? -8.837 -0.572 -1.389 1.00 95.56 105 SER A C 1
ATOM 841 O O . SER A 1 105 ? -8.301 -0.338 -2.473 1.00 95.56 105 SER A O 1
ATOM 843 N N . ASN A 1 106 ? -9.061 0.400 -0.500 1.00 95.88 106 ASN A N 1
ATOM 844 C CA . ASN A 1 106 ? -8.682 1.797 -0.727 1.00 95.88 106 ASN A CA 1
ATOM 845 C C . ASN A 1 106 ? -7.159 1.974 -0.807 1.00 95.88 106 ASN A C 1
ATOM 847 O O . ASN A 1 106 ? -6.666 2.681 -1.687 1.00 95.88 106 ASN A O 1
ATOM 851 N N . ILE A 1 107 ? -6.402 1.300 0.066 1.00 96.50 107 ILE A N 1
ATOM 852 C CA . ILE A 1 107 ? -4.934 1.304 0.014 1.00 96.50 107 ILE A CA 1
ATOM 853 C C . ILE A 1 107 ? -4.445 0.710 -1.312 1.00 96.50 107 ILE A C 1
ATOM 855 O O . ILE A 1 107 ? -3.601 1.312 -1.974 1.00 96.50 107 ILE A O 1
ATOM 859 N N . GLU A 1 108 ? -4.995 -0.427 -1.742 1.00 96.44 108 GLU A N 1
ATOM 860 C CA . GLU A 1 108 ? -4.645 -1.054 -3.025 1.00 96.44 108 GLU A CA 1
ATOM 861 C C . GLU A 1 108 ? -4.957 -0.132 -4.214 1.00 96.44 108 GLU A C 1
ATOM 863 O O . GLU A 1 108 ? -4.141 0.011 -5.131 1.00 96.44 108 GLU A O 1
ATOM 868 N N . ALA A 1 109 ? -6.101 0.554 -4.197 1.00 96.62 109 ALA A N 1
ATOM 869 C CA . ALA A 1 109 ? -6.470 1.510 -5.236 1.00 96.62 109 ALA A CA 1
ATOM 870 C C . ALA A 1 109 ? -5.492 2.698 -5.312 1.00 96.62 109 ALA A C 1
ATOM 872 O O . ALA A 1 109 ? -5.074 3.090 -6.405 1.00 96.62 109 ALA A O 1
ATOM 873 N N . GLU A 1 110 ? -5.080 3.258 -4.174 1.00 96.94 110 GLU A N 1
ATOM 874 C CA . GLU A 1 110 ? -4.122 4.368 -4.143 1.00 96.94 110 GLU A CA 1
ATOM 875 C C . GLU A 1 110 ? -2.699 3.936 -4.526 1.00 96.94 110 GLU A C 1
ATOM 877 O O . GLU A 1 110 ? -2.000 4.671 -5.227 1.00 96.94 110 GLU A O 1
ATOM 882 N N . ILE A 1 111 ? -2.275 2.723 -4.163 1.00 96.12 111 ILE A N 1
ATOM 883 C CA . ILE A 1 111 ? -0.995 2.160 -4.624 1.00 96.12 111 ILE A CA 1
ATOM 884 C C . ILE A 1 111 ? -1.017 1.952 -6.145 1.00 96.12 111 ILE A C 1
ATOM 886 O O . ILE A 1 111 ? -0.038 2.270 -6.821 1.00 96.12 111 ILE A O 1
ATOM 890 N N . ASN A 1 112 ? -2.143 1.517 -6.717 1.00 95.38 112 ASN A N 1
ATOM 891 C CA . ASN A 1 112 ? -2.314 1.443 -8.171 1.00 95.38 112 ASN A CA 1
ATOM 892 C C . ASN A 1 112 ? -2.230 2.825 -8.843 1.00 95.38 112 ASN A C 1
ATOM 894 O O . ASN A 1 112 ? -1.585 2.977 -9.886 1.00 95.38 112 ASN A O 1
ATOM 898 N N . LYS A 1 113 ? -2.828 3.864 -8.245 1.00 95.62 113 LYS A N 1
ATOM 899 C CA . LYS A 1 113 ? -2.692 5.250 -8.733 1.00 95.62 113 LYS A CA 1
ATOM 900 C C . LYS A 1 113 ? -1.240 5.724 -8.678 1.00 95.62 113 LYS A C 1
ATOM 902 O O . LYS A 1 113 ? -0.756 6.313 -9.649 1.00 95.62 113 LYS A O 1
ATOM 907 N N . LEU A 1 114 ? -0.531 5.432 -7.586 1.00 95.50 114 LEU A N 1
ATOM 908 C CA . LEU A 1 114 ? 0.899 5.705 -7.446 1.00 95.50 114 LEU A CA 1
ATOM 909 C C . LEU A 1 114 ? 1.709 4.997 -8.541 1.00 95.50 114 LEU A C 1
ATOM 911 O O . LEU A 1 114 ? 2.520 5.639 -9.209 1.00 95.50 114 LEU A O 1
ATOM 915 N N . ALA A 1 115 ? 1.459 3.708 -8.775 1.00 94.25 115 ALA A N 1
ATOM 916 C CA . ALA A 1 115 ? 2.122 2.939 -9.822 1.00 94.25 115 ALA A CA 1
ATOM 917 C C . ALA A 1 115 ? 1.905 3.572 -11.207 1.00 94.25 115 ALA A C 1
ATOM 919 O O . ALA A 1 115 ? 2.869 3.825 -11.927 1.00 94.25 115 ALA A O 1
ATOM 920 N N . ASN A 1 116 ? 0.668 3.927 -11.559 1.00 93.56 116 ASN A N 1
ATOM 921 C CA . ASN A 1 116 ? 0.364 4.570 -12.841 1.00 93.56 116 ASN A CA 1
ATOM 922 C C . ASN A 1 116 ? 1.038 5.942 -12.996 1.00 93.56 116 ASN A C 1
ATOM 924 O O . ASN A 1 116 ? 1.558 6.258 -14.067 1.00 93.56 116 ASN A O 1
ATOM 928 N N . LYS A 1 117 ? 1.103 6.736 -11.920 1.00 93.81 117 LYS A N 1
ATOM 929 C CA . LYS A 1 117 ? 1.838 8.010 -11.902 1.00 93.81 117 LYS A CA 1
ATOM 930 C C . LYS A 1 117 ? 3.345 7.810 -12.083 1.00 93.81 117 LYS A C 1
ATOM 932 O O . LYS A 1 117 ? 4.000 8.627 -12.723 1.00 93.81 117 LYS A O 1
ATOM 937 N N . LEU A 1 118 ? 3.915 6.757 -11.505 1.00 93.56 118 LEU A N 1
ATOM 938 C CA . LEU A 1 118 ? 5.340 6.471 -11.636 1.00 93.56 118 LEU A CA 1
ATOM 939 C C . LEU A 1 118 ? 5.681 5.904 -13.022 1.00 93.56 118 LEU A C 1
ATOM 941 O O . LEU A 1 118 ? 6.706 6.298 -13.570 1.00 93.56 118 LEU A O 1
ATOM 945 N N . LYS A 1 119 ? 4.828 5.070 -13.635 1.00 91.62 119 LYS A N 1
ATOM 946 C CA . LYS A 1 119 ? 5.045 4.549 -15.002 1.00 91.62 119 LYS A CA 1
ATOM 947 C C . LYS A 1 119 ? 5.353 5.664 -16.004 1.00 91.62 119 LYS A C 1
ATOM 949 O O . LYS A 1 119 ? 6.339 5.568 -16.731 1.00 91.62 119 LYS A O 1
ATOM 954 N N . SER A 1 120 ? 4.573 6.748 -15.988 1.00 88.62 120 SER A N 1
ATOM 955 C CA . SER A 1 120 ? 4.782 7.887 -16.894 1.00 88.62 120 SER A CA 1
ATOM 956 C C . SER A 1 120 ? 6.115 8.602 -16.655 1.00 88.62 120 SER A C 1
ATOM 958 O O . SER A 1 120 ? 6.764 9.024 -17.607 1.00 88.62 120 SER A O 1
ATOM 960 N N . LYS A 1 121 ? 6.577 8.680 -15.400 1.00 91.31 121 LYS A N 1
ATOM 961 C CA . LYS A 1 121 ? 7.866 9.288 -15.033 1.00 91.31 121 LYS A CA 1
ATOM 962 C C . LYS A 1 121 ? 9.076 8.486 -15.528 1.00 91.31 121 LYS A C 1
ATOM 964 O O . LYS A 1 121 ? 10.133 9.070 -15.751 1.00 91.31 121 LYS A O 1
ATOM 969 N N . TYR A 1 122 ? 8.927 7.172 -15.675 1.00 90.12 122 TYR A N 1
ATOM 970 C CA . TYR A 1 122 ? 9.973 6.262 -16.154 1.00 90.12 122 TYR A CA 1
ATOM 971 C C . TYR A 1 122 ? 9.786 5.856 -17.624 1.00 90.12 122 TYR A C 1
ATOM 973 O O . TYR A 1 122 ? 10.437 4.919 -18.076 1.00 90.12 122 TYR A O 1
ATOM 981 N N . SER A 1 123 ? 8.912 6.542 -18.372 1.00 88.31 123 SER A N 1
ATOM 982 C CA . SER A 1 123 ? 8.624 6.249 -19.786 1.00 88.31 123 SER A CA 1
ATOM 983 C C . SER A 1 123 ? 8.182 4.800 -20.046 1.00 88.31 123 SER A C 1
ATOM 985 O O . SER A 1 123 ? 8.394 4.262 -21.132 1.00 88.31 123 SER A O 1
ATOM 987 N N . LEU A 1 124 ? 7.563 4.156 -19.052 1.00 86.81 124 LEU A N 1
ATOM 988 C CA . LEU A 1 124 ? 7.002 2.818 -19.197 1.00 86.81 124 LEU A CA 1
ATOM 989 C C . LEU A 1 124 ? 5.646 2.901 -19.902 1.00 86.81 124 LEU A C 1
ATOM 991 O O . LEU A 1 124 ? 4.865 3.827 -19.674 1.00 86.81 124 LEU A O 1
ATOM 995 N N . ASN A 1 125 ? 5.345 1.902 -20.733 1.00 83.62 125 ASN A N 1
ATOM 996 C CA . ASN A 1 125 ? 4.029 1.773 -21.355 1.00 83.62 125 ASN A CA 1
ATOM 997 C C . ASN A 1 125 ? 2.940 1.668 -20.262 1.00 83.62 125 ASN A C 1
ATOM 999 O O . ASN A 1 125 ? 3.139 1.022 -19.231 1.00 83.62 125 ASN A O 1
ATOM 1003 N N . SER A 1 126 ? 1.772 2.277 -20.476 1.00 80.94 126 SER A N 1
ATOM 1004 C CA . SER A 1 126 ? 0.630 2.163 -19.556 1.00 80.94 126 SER A CA 1
ATOM 1005 C C . SER A 1 126 ? 0.244 0.708 -19.275 1.00 80.94 126 SER A C 1
ATOM 1007 O O . SER A 1 126 ? -0.146 0.380 -18.153 1.00 80.94 126 SER A O 1
ATOM 1009 N N . ASN A 1 127 ? 0.426 -0.156 -20.276 1.00 81.81 127 ASN A N 1
ATOM 1010 C CA . ASN A 1 127 ? 0.049 -1.566 -20.265 1.00 81.81 127 ASN A CA 1
ATOM 1011 C C . ASN A 1 127 ? 1.060 -2.463 -19.541 1.00 81.81 127 ASN A C 1
ATOM 1013 O O . ASN A 1 127 ? 0.825 -3.661 -19.446 1.00 81.81 127 ASN A O 1
ATOM 1017 N N . VAL A 1 128 ? 2.178 -1.918 -19.042 1.00 84.75 128 VAL A N 1
ATOM 1018 C CA . VAL A 1 128 ? 3.098 -2.692 -18.197 1.00 84.75 128 VAL A CA 1
ATOM 1019 C C . VAL A 1 128 ? 2.351 -3.148 -16.952 1.00 84.75 128 VAL A C 1
ATOM 1021 O O . VAL A 1 128 ? 1.799 -2.322 -16.220 1.00 84.75 128 VAL A O 1
ATOM 1024 N N . GLU A 1 129 ? 2.316 -4.452 -16.715 1.00 84.38 129 GLU A N 1
ATOM 1025 C CA . GLU A 1 129 ? 1.620 -5.012 -15.568 1.00 84.38 129 GLU A CA 1
ATOM 1026 C C . GLU A 1 129 ? 2.373 -4.670 -14.278 1.00 84.38 129 GLU A C 1
ATOM 1028 O O . GLU A 1 129 ? 3.603 -4.633 -14.236 1.00 84.38 129 GLU A O 1
ATOM 1033 N N . VAL A 1 130 ? 1.625 -4.384 -13.217 1.00 87.69 130 VAL A N 1
ATOM 1034 C CA . VAL A 1 130 ? 2.172 -4.218 -11.870 1.00 87.69 130 VAL A CA 1
ATOM 1035 C C . VAL A 1 130 ? 1.326 -5.088 -10.968 1.00 87.69 130 VAL A C 1
ATOM 1037 O O . VAL A 1 130 ? 0.188 -4.744 -10.664 1.00 87.69 130 VAL A O 1
ATOM 1040 N N . VAL A 1 131 ? 1.880 -6.227 -10.573 1.00 88.06 131 VAL A N 1
ATOM 1041 C CA . VAL A 1 131 ? 1.199 -7.174 -9.694 1.00 88.06 131 VAL A CA 1
ATOM 1042 C C . VAL A 1 131 ? 1.760 -7.013 -8.293 1.00 88.06 131 VAL A C 1
ATOM 1044 O O . VAL A 1 131 ? 2.975 -7.049 -8.088 1.00 88.06 131 VAL A O 1
ATOM 1047 N N . PHE A 1 132 ? 0.876 -6.834 -7.320 1.00 90.94 132 PHE A N 1
ATOM 1048 C CA . PHE A 1 132 ? 1.243 -6.807 -5.914 1.00 90.94 132 PHE A CA 1
ATOM 1049 C C . PHE A 1 132 ? 0.131 -7.384 -5.047 1.00 90.94 132 PHE A C 1
ATOM 1051 O O . PHE A 1 132 ? -1.013 -7.512 -5.477 1.00 90.94 132 PHE A O 1
ATOM 1058 N N . SER A 1 133 ? 0.482 -7.718 -3.811 1.00 91.00 133 SER A N 1
ATOM 1059 C CA . SER A 1 133 ? -0.466 -8.137 -2.786 1.00 91.00 133 SER A CA 1
ATOM 1060 C C . SER A 1 133 ? -0.124 -7.483 -1.457 1.00 91.00 133 SER A C 1
ATOM 1062 O O . SER A 1 133 ? 1.048 -7.435 -1.069 1.00 91.00 133 SER A O 1
ATOM 1064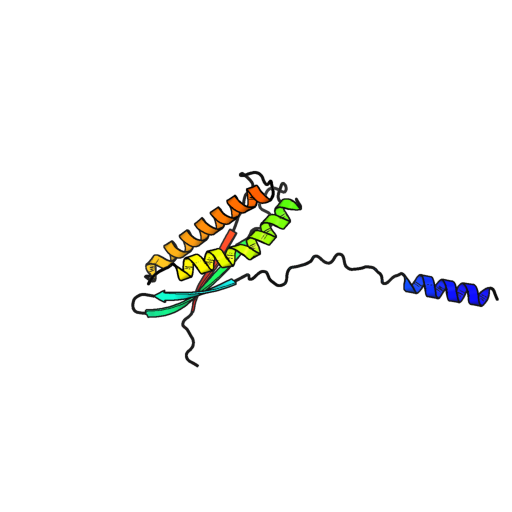 N N . LEU A 1 134 ? -1.144 -7.003 -0.745 1.00 92.38 134 LEU A N 1
ATOM 1065 C CA . LEU A 1 134 ? -1.013 -6.655 0.665 1.00 92.38 134 LEU A CA 1
ATOM 1066 C C . LEU A 1 134 ? -1.027 -7.950 1.494 1.00 92.38 134 LEU A C 1
ATOM 1068 O O . LEU A 1 134 ? -2.088 -8.513 1.776 1.00 92.38 134 LEU A O 1
ATOM 1072 N N . SER A 1 135 ? 0.165 -8.447 1.831 1.00 84.81 135 SER A N 1
ATOM 1073 C CA . SER A 1 135 ? 0.392 -9.788 2.384 1.00 84.81 135 SER A CA 1
ATOM 1074 C C . SER A 1 135 ? 0.155 -9.879 3.891 1.00 84.81 135 SER A C 1
ATOM 1076 O O . SER A 1 135 ? -0.406 -10.861 4.375 1.00 84.81 135 SER A O 1
ATOM 1078 N N . ARG A 1 136 ? 0.554 -8.854 4.649 1.00 89.12 136 ARG A N 1
ATOM 1079 C CA . ARG A 1 136 ? 0.252 -8.724 6.080 1.00 89.12 136 ARG A CA 1
ATOM 1080 C C . ARG A 1 136 ? -0.717 -7.570 6.225 1.00 89.12 136 ARG A C 1
ATOM 1082 O O . ARG A 1 136 ? -0.355 -6.454 5.895 1.00 89.12 136 ARG A O 1
ATOM 1089 N N . PHE A 1 137 ? -1.941 -7.848 6.649 1.00 93.38 137 PHE A N 1
ATOM 1090 C CA . PHE A 1 137 ? -2.956 -6.833 6.912 1.00 93.38 137 PHE A CA 1
ATOM 1091 C C . PHE A 1 137 ? -3.754 -7.273 8.136 1.00 93.38 137 PHE A C 1
ATOM 1093 O O . PHE A 1 137 ? -4.712 -8.034 8.022 1.00 93.38 137 PHE A O 1
ATOM 1100 N N . TYR A 1 138 ? -3.284 -6.898 9.324 1.00 92.88 138 TYR A N 1
ATOM 1101 C CA . TYR A 1 138 ? -3.883 -7.339 10.583 1.00 92.88 138 TYR A CA 1
ATOM 1102 C C . TYR A 1 138 ? -3.674 -6.325 11.702 1.00 92.88 138 TYR A C 1
ATOM 1104 O O . TYR A 1 138 ? -2.788 -5.470 11.645 1.00 92.88 138 TYR A O 1
ATOM 1112 N N . LEU A 1 139 ? -4.497 -6.448 12.741 1.00 94.00 139 LEU A N 1
ATOM 1113 C CA . LEU A 1 139 ? -4.460 -5.583 13.910 1.00 94.00 139 LEU A CA 1
ATOM 1114 C C . LEU A 1 139 ? -3.630 -6.194 15.033 1.00 94.00 139 LEU A C 1
ATOM 1116 O O . LEU A 1 139 ? -3.745 -7.380 15.338 1.00 94.00 139 LEU A O 1
ATOM 1120 N N . LEU A 1 140 ? -2.843 -5.353 15.694 1.00 93.12 140 LEU A N 1
ATOM 1121 C CA . LEU A 1 140 ? -2.170 -5.662 16.946 1.00 93.12 140 LEU A CA 1
ATOM 1122 C C . LEU A 1 140 ? -2.680 -4.718 18.030 1.00 93.12 140 LEU A C 1
ATOM 1124 O O . LEU A 1 140 ? -2.661 -3.499 17.852 1.00 93.12 140 LEU A O 1
ATOM 1128 N N . LYS A 1 141 ? -3.102 -5.270 19.171 1.00 88.94 141 LYS A N 1
ATOM 1129 C CA . LYS A 1 141 ? -3.380 -4.443 20.349 1.00 88.94 141 LYS A CA 1
ATOM 1130 C C . LYS A 1 141 ? -2.074 -3.786 20.823 1.00 88.94 141 LYS A C 1
ATOM 1132 O O . LYS A 1 141 ? -1.035 -4.459 20.815 1.00 88.94 141 LYS A O 1
ATOM 1137 N N . PRO A 1 142 ? -2.092 -2.500 21.213 1.00 84.00 142 PRO A N 1
ATOM 1138 C CA . PRO A 1 142 ? -0.976 -1.890 21.921 1.00 84.00 142 PRO A CA 1
ATOM 1139 C C . PRO A 1 142 ? -0.658 -2.739 23.155 1.00 84.00 142 PRO A C 1
ATOM 1141 O O . PRO A 1 142 ? -1.570 -3.230 23.819 1.00 84.00 142 PRO A O 1
ATOM 1144 N N . ARG A 1 143 ? 0.626 -2.974 23.431 1.00 79.94 143 ARG A N 1
ATOM 1145 C CA . ARG A 1 143 ? 1.019 -3.588 24.699 1.00 79.94 143 ARG A CA 1
ATOM 1146 C C . ARG A 1 143 ? 1.053 -2.494 25.753 1.00 79.94 143 ARG A C 1
ATOM 1148 O O . ARG A 1 143 ? 1.765 -1.509 25.568 1.00 79.94 143 ARG A O 1
ATOM 1155 N N . ASP A 1 144 ? 0.321 -2.707 26.835 1.00 69.44 144 ASP A N 1
ATOM 1156 C CA . ASP A 1 144 ? 0.540 -1.975 28.073 1.00 69.44 144 ASP A CA 1
ATOM 1157 C C . ASP A 1 144 ? 1.852 -2.512 28.664 1.00 69.44 144 ASP A C 1
ATOM 1159 O O . ASP A 1 144 ? 1.963 -3.709 28.943 1.00 69.44 144 ASP A O 1
ATOM 1163 N N . ASN A 1 145 ? 2.878 -1.661 28.730 1.00 51.06 145 ASN A N 1
ATOM 1164 C CA . ASN A 1 145 ? 4.101 -1.956 29.482 1.00 51.06 145 ASN A CA 1
ATOM 1165 C C . ASN A 1 145 ? 3.867 -1.708 30.970 1.00 51.06 145 ASN A C 1
ATOM 1167 O O . ASN A 1 145 ? 3.212 -0.688 31.286 1.00 51.06 145 ASN A O 1
#

Foldseek 3Di:
DVVVVVVVVVVVVVVPVPPPPDPPPCPPPPLPQWEWEWAAEPPPGIWIWIWGKDKDQDDPDPPPSPDPLNVVLVVVLSNCLRVLLRVLRVPDHHDHPVCLVVSQVSSVVVSVVVSQVSCVVSVHDSPPDIDMDRPGTDIDDDDDD

Organism: NCBI:txid393765

Radius of gyration: 24.42 Å; chains: 1; bounding box: 86×24×51 Å

pLDDT: mean 80.91, std 17.23, range [36.03, 96.94]

Secondary structure (DSSP, 8-state):
-HHHHHHHHHHHHHHSTT----------TT---EEEEEEEETTTEEEEEEEEEEE-SS-SS-TTTTSHHHHHHHHHHHHHHHHHHHHHHHH--SB-GGGHHHHHHHHHHHHHHHHHHHHHHTT--TT----EEEEEEEEEPPP--